Protein AF-A0A2M7QFB2-F1 (afdb_monomer_lite)

Secondary structure (DSSP, 8-state):
----EE-TTT-PEEPTT-SB-TTT-PBP--------HHHHHHHHHHHHH-TTTHHHHHHHHHTSS-HHHHHHHHHHHHHHHHHHHHHHHHHHHHHHHHHHHHHHHHHHHHHHTT--

pLDDT: mean 71.35, std 11.47, range [30.88, 89.19]

Foldseek 3Di:
DDDQQQDPPPRDTDDLPDQADPVPRHGRPDNPDPDDPVNLVVVVVCLVVVLVCLLVCLVVQCPDPDPVSNVSSVVSVVVSVVVVVVVVVVVVVVVVVVVVVVVVVVVVVVVVVVVD

InterPro domains:
  IPR026870 Zinc-ribbon domain [PF13240] (7-27)

Structure (mmCIF, N/CA/C/O backbone):
data_AF-A0A2M7QFB2-F1
#
_entry.id   AF-A0A2M7QFB2-F1
#
loop_
_atom_site.group_PDB
_atom_site.id
_atom_site.type_symbol
_atom_site.label_atom_id
_atom_site.label_alt_id
_atom_site.label_comp_id
_atom_site.label_asym_id
_atom_site.label_entity_id
_atom_site.label_seq_id
_atom_site.pdbx_PDB_ins_code
_atom_site.Cartn_x
_atom_site.Cartn_y
_atom_site.Cartn_z
_atom_site.occupancy
_atom_site.B_iso_or_equiv
_atom_site.auth_seq_id
_atom_site.auth_comp_id
_atom_site.auth_asym_id
_atom_site.auth_atom_id
_atom_site.pdbx_PDB_model_num
ATOM 1 N N . MET A 1 1 ? 23.042 4.189 -26.670 1.00 30.88 1 MET A N 1
ATOM 2 C CA . MET A 1 1 ? 24.136 3.298 -27.098 1.00 30.88 1 MET A CA 1
ATOM 3 C C . MET A 1 1 ? 23.570 1.880 -27.092 1.00 30.88 1 MET A C 1
ATOM 5 O O . MET A 1 1 ? 23.336 1.348 -26.023 1.00 30.88 1 MET A O 1
ATOM 9 N N . SER A 1 2 ? 23.201 1.401 -28.280 1.00 35.16 2 SER A N 1
ATOM 10 C CA . SER A 1 2 ? 22.914 0.031 -28.751 1.00 35.16 2 SER A CA 1
ATOM 11 C C . SER A 1 2 ? 22.604 -1.104 -27.747 1.00 35.16 2 SER A C 1
ATOM 13 O O . SER A 1 2 ? 23.493 -1.886 -27.426 1.00 35.16 2 SER A O 1
ATOM 15 N N . ASP A 1 3 ? 21.331 -1.296 -27.379 1.00 42.94 3 ASP A N 1
ATOM 16 C CA . ASP A 1 3 ? 20.840 -2.589 -26.868 1.00 42.94 3 ASP A CA 1
ATOM 17 C C . ASP A 1 3 ? 20.492 -3.497 -28.061 1.00 42.94 3 ASP A C 1
ATOM 19 O O . ASP A 1 3 ? 19.480 -3.313 -28.743 1.00 42.94 3 ASP A O 1
ATOM 23 N N . THR A 1 4 ? 21.362 -4.460 -28.367 1.00 52.53 4 THR A N 1
ATOM 24 C CA . THR A 1 4 ? 21.154 -5.464 -29.418 1.00 52.53 4 THR A CA 1
ATOM 25 C C . THR A 1 4 ? 20.081 -6.467 -28.989 1.00 52.53 4 THR A C 1
ATOM 27 O O . THR A 1 4 ? 20.358 -7.518 -28.414 1.00 52.53 4 THR A O 1
ATOM 30 N N . ASN A 1 5 ? 18.822 -6.149 -29.291 1.00 63.75 5 ASN A N 1
ATOM 31 C CA . ASN A 1 5 ? 17.688 -7.046 -29.084 1.00 63.75 5 ASN A CA 1
ATOM 32 C C . ASN A 1 5 ? 17.705 -8.156 -30.141 1.00 63.75 5 ASN A C 1
ATOM 34 O O . ASN A 1 5 ? 17.066 -8.066 -31.182 1.00 63.75 5 ASN A O 1
ATOM 38 N N . ILE A 1 6 ? 18.485 -9.203 -29.903 1.00 73.19 6 ILE A N 1
ATOM 39 C CA . ILE A 1 6 ? 18.512 -10.391 -30.758 1.00 73.19 6 ILE A CA 1
ATOM 40 C C . ILE A 1 6 ? 17.361 -11.317 -30.351 1.00 73.19 6 ILE A C 1
ATOM 42 O O . ILE A 1 6 ? 17.123 -11.559 -29.166 1.00 73.19 6 ILE A O 1
ATOM 46 N N . CYS A 1 7 ? 16.633 -11.852 -31.331 1.00 71.69 7 CYS A N 1
ATOM 47 C CA . CYS A 1 7 ? 15.544 -12.782 -31.066 1.00 71.69 7 CYS A CA 1
ATOM 48 C C . CYS A 1 7 ? 16.108 -14.078 -30.481 1.00 71.69 7 CYS A C 1
ATOM 50 O O . CYS A 1 7 ? 16.875 -14.761 -31.150 1.00 71.69 7 CYS A O 1
ATOM 52 N N . SER A 1 8 ? 15.665 -14.496 -29.297 1.00 72.25 8 SER A N 1
ATOM 53 C CA . SER A 1 8 ? 16.112 -15.764 -28.695 1.00 72.25 8 SER A CA 1
ATOM 54 C C . SER A 1 8 ? 15.703 -17.015 -29.486 1.00 72.25 8 SER A C 1
ATOM 56 O O . SER A 1 8 ? 16.175 -18.106 -29.190 1.00 72.25 8 SER A O 1
ATOM 58 N N . THR A 1 9 ? 14.798 -16.883 -30.463 1.00 73.50 9 THR A N 1
ATOM 59 C CA . THR A 1 9 ? 14.327 -18.004 -31.292 1.00 73.50 9 THR A CA 1
ATOM 60 C C . THR A 1 9 ? 14.987 -18.039 -32.666 1.00 73.50 9 THR A C 1
ATOM 62 O O . THR A 1 9 ? 15.456 -19.092 -33.078 1.00 73.50 9 THR A O 1
ATOM 65 N N . CYS A 1 10 ? 14.999 -16.925 -33.400 1.00 80.94 10 CYS A N 1
ATOM 66 C CA . CYS A 1 10 ? 15.526 -16.895 -34.771 1.00 80.94 10 CYS A CA 1
ATOM 67 C C . CYS A 1 10 ? 16.841 -16.128 -34.907 1.00 80.94 10 CYS A C 1
ATOM 69 O O . CYS A 1 10 ? 17.344 -15.997 -36.015 1.00 80.94 10 CYS A O 1
ATOM 71 N N . HIS A 1 11 ? 17.378 -15.598 -33.806 1.00 80.19 11 HIS A N 1
ATOM 72 C CA . HIS A 1 11 ? 18.605 -14.801 -33.766 1.00 80.19 11 HIS A CA 1
ATOM 73 C C . HIS A 1 11 ? 18.618 -13.588 -34.716 1.00 80.19 11 HIS A C 1
ATOM 75 O O . HIS A 1 11 ? 19.661 -12.982 -34.944 1.00 80.19 11 HIS A O 1
ATOM 81 N N . ALA A 1 12 ? 17.452 -13.187 -35.230 1.00 76.12 12 ALA A N 1
ATOM 82 C CA . ALA A 1 12 ? 17.298 -11.981 -36.026 1.00 76.12 12 ALA A CA 1
ATOM 83 C C . ALA A 1 12 ? 17.415 -10.736 -35.136 1.00 76.12 12 ALA A C 1
ATOM 85 O O . ALA A 1 12 ? 16.982 -10.743 -33.979 1.00 76.12 12 ALA A O 1
ATOM 86 N N . MET A 1 13 ? 17.972 -9.661 -35.691 1.00 71.69 13 MET A N 1
ATOM 87 C CA . MET A 1 13 ? 17.991 -8.351 -35.043 1.00 71.69 13 MET A CA 1
ATOM 88 C C . MET A 1 13 ? 16.559 -7.811 -34.949 1.00 71.69 13 MET A C 1
ATOM 90 O O . MET A 1 13 ? 15.870 -7.700 -35.962 1.00 71.69 13 MET A O 1
ATOM 94 N N . LEU A 1 14 ? 16.104 -7.493 -33.737 1.00 71.19 14 LEU A N 1
ATOM 95 C CA . LEU A 1 14 ? 14.842 -6.802 -33.503 1.00 71.19 14 LEU A CA 1
ATOM 96 C C . LEU A 1 14 ? 15.083 -5.331 -33.198 1.00 71.19 14 LEU A C 1
ATOM 98 O O . LEU A 1 14 ? 15.986 -4.967 -32.442 1.00 71.19 14 LEU A O 1
ATOM 102 N N . GLN A 1 15 ? 14.189 -4.502 -33.723 1.00 65.12 15 GLN A N 1
ATOM 103 C CA . GLN A 1 15 ? 14.016 -3.146 -33.233 1.00 65.12 15 GLN A CA 1
ATOM 104 C C . GLN A 1 15 ? 13.233 -3.153 -31.907 1.00 65.12 15 GLN A C 1
ATOM 106 O O . GLN A 1 15 ? 12.304 -3.952 -31.748 1.00 65.12 15 GLN A O 1
ATOM 111 N N . PRO A 1 16 ? 13.581 -2.276 -30.948 1.00 62.44 16 PRO A N 1
ATOM 112 C CA . PRO A 1 16 ? 12.944 -2.225 -29.629 1.00 62.44 16 PRO A CA 1
ATOM 113 C C . PRO A 1 16 ? 11.458 -1.821 -29.685 1.00 62.44 16 PRO A C 1
ATOM 115 O O . PRO A 1 16 ? 10.700 -2.117 -28.761 1.00 62.44 16 PRO A O 1
ATOM 118 N N . GLU A 1 17 ? 11.013 -1.183 -30.770 1.00 64.38 17 GLU A N 1
ATOM 119 C CA . GLU A 1 17 ? 9.604 -0.868 -31.024 1.00 64.38 17 GLU A CA 1
ATOM 120 C C . GLU A 1 17 ? 8.747 -2.051 -31.518 1.00 64.38 17 GLU A C 1
ATOM 122 O O . GLU A 1 17 ? 7.521 -1.932 -31.559 1.00 64.38 17 GLU A O 1
ATOM 127 N N . TRP A 1 18 ? 9.330 -3.196 -31.888 1.00 63.75 18 TRP A N 1
ATOM 128 C CA . TRP A 1 18 ? 8.567 -4.314 -32.454 1.00 63.75 18 TRP A CA 1
ATOM 129 C C . TRP A 1 18 ? 7.984 -5.241 -31.377 1.00 63.75 18 TRP A C 1
ATOM 131 O O . TRP A 1 18 ? 8.710 -5.851 -30.591 1.00 63.75 18 TRP A O 1
ATOM 141 N N . TYR A 1 19 ? 6.653 -5.387 -31.385 1.00 66.50 19 TYR A N 1
ATOM 142 C CA . TYR A 1 19 ? 5.895 -6.284 -30.494 1.00 66.50 19 TYR A CA 1
ATOM 143 C C . TYR A 1 19 ? 6.051 -7.771 -30.844 1.00 66.50 19 TYR A C 1
ATOM 145 O O . TYR A 1 19 ? 5.938 -8.642 -29.982 1.00 66.50 19 TYR A O 1
ATOM 153 N N . PHE A 1 20 ? 6.313 -8.061 -32.116 1.00 71.94 20 PHE A N 1
ATOM 154 C CA . PHE A 1 20 ? 6.485 -9.407 -32.643 1.00 71.94 20 PHE A CA 1
ATOM 155 C C . PHE A 1 20 ? 7.706 -9.434 -33.549 1.00 71.94 20 PHE A C 1
ATOM 157 O O . PHE A 1 20 ? 7.969 -8.483 -34.284 1.00 71.94 20 PHE A O 1
ATOM 164 N N . CYS A 1 21 ? 8.444 -10.540 -33.528 1.00 79.94 21 CYS A N 1
ATOM 165 C CA . CYS A 1 21 ? 9.525 -10.736 -34.478 1.00 79.94 21 CYS A CA 1
ATOM 166 C C . CYS A 1 21 ? 8.942 -10.947 -35.888 1.00 79.94 21 CYS A C 1
ATOM 168 O O . CYS A 1 21 ? 8.236 -11.939 -36.083 1.00 79.94 21 CYS A O 1
ATOM 170 N N . PRO A 1 22 ? 9.267 -10.115 -36.895 1.00 75.25 22 PRO A N 1
ATOM 171 C CA . PRO A 1 22 ? 8.738 -10.286 -38.253 1.00 75.25 22 PRO A CA 1
ATOM 172 C C . PRO A 1 22 ? 9.234 -11.574 -38.923 1.00 75.25 22 PRO A C 1
ATOM 174 O O . PRO A 1 22 ? 8.614 -12.066 -39.855 1.00 75.25 22 PRO A O 1
ATOM 177 N N . HIS A 1 23 ? 10.341 -12.139 -38.434 1.00 79.50 23 HIS A N 1
ATOM 178 C CA . HIS A 1 23 ? 10.952 -13.330 -39.014 1.00 79.50 23 HIS A CA 1
ATOM 179 C C . HIS A 1 23 ? 10.409 -14.645 -38.428 1.00 79.50 23 HIS A C 1
ATOM 181 O O . HIS A 1 23 ? 10.454 -15.676 -39.093 1.00 79.50 23 HIS A O 1
ATOM 187 N N . CYS A 1 24 ? 9.941 -14.657 -37.173 1.00 81.00 24 CYS A N 1
ATOM 188 C CA . CYS A 1 24 ? 9.455 -15.890 -36.531 1.00 81.00 24 CYS A CA 1
ATOM 189 C C . CYS A 1 24 ? 8.054 -15.792 -35.918 1.00 81.00 24 CYS A C 1
ATOM 191 O O . CYS A 1 24 ? 7.557 -16.787 -35.398 1.00 81.00 24 CYS A O 1
ATOM 193 N N . GLY A 1 25 ? 7.426 -14.612 -35.933 1.00 72.94 25 GLY A N 1
ATOM 194 C CA . GLY A 1 25 ? 6.079 -14.380 -35.406 1.00 72.94 25 GLY A CA 1
ATOM 195 C C . GLY A 1 25 ? 5.951 -14.494 -33.884 1.00 72.94 25 GLY A C 1
ATOM 196 O O . GLY A 1 25 ? 4.862 -14.310 -33.348 1.00 72.94 25 GLY A O 1
ATOM 197 N N . LYS A 1 26 ? 7.040 -14.791 -33.162 1.00 74.69 26 LYS A N 1
ATOM 198 C CA . LYS A 1 26 ? 7.009 -14.896 -31.701 1.00 74.69 26 LYS A CA 1
ATOM 199 C C . LYS A 1 26 ? 7.026 -13.512 -31.044 1.00 74.69 26 LYS A C 1
ATOM 201 O O . LYS A 1 26 ? 7.707 -12.615 -31.553 1.00 74.69 26 LYS A O 1
ATOM 206 N N . PRO A 1 27 ? 6.316 -13.341 -29.913 1.00 68.56 27 PRO A N 1
ATOM 207 C CA . PRO A 1 27 ? 6.319 -12.087 -29.173 1.00 68.56 27 PRO A CA 1
ATOM 208 C C . PRO A 1 27 ? 7.728 -11.801 -28.641 1.00 68.56 27 PRO A C 1
ATOM 210 O O . PRO A 1 27 ? 8.330 -12.638 -27.961 1.00 68.56 27 PRO A O 1
ATOM 213 N N . SER A 1 28 ? 8.269 -10.630 -28.969 1.00 62.84 28 SER A N 1
ATOM 214 C CA . SER A 1 28 ? 9.506 -10.128 -28.374 1.00 62.84 28 SER A CA 1
ATOM 215 C C . SER A 1 28 ? 9.210 -9.626 -26.963 1.00 62.84 28 SER A C 1
ATOM 217 O O . SER A 1 28 ? 8.176 -9.018 -26.705 1.00 62.84 28 SER A O 1
ATOM 219 N N . LYS A 1 29 ? 10.113 -9.960 -26.041 1.00 56.12 29 LYS A N 1
ATOM 220 C CA . LYS A 1 29 ? 10.052 -9.724 -24.593 1.00 56.12 29 LYS A CA 1
ATOM 221 C C . LYS A 1 29 ? 9.452 -8.353 -24.232 1.00 56.12 29 LYS A C 1
ATOM 223 O O . LYS A 1 29 ? 9.816 -7.354 -24.843 1.00 56.12 29 LYS A O 1
ATOM 228 N N . GLU A 1 30 ? 8.554 -8.356 -23.238 1.00 52.78 30 GLU A N 1
ATOM 229 C CA . GLU A 1 30 ? 7.805 -7.204 -22.706 1.00 52.78 30 GLU A CA 1
ATOM 230 C C . GLU A 1 30 ? 8.620 -5.908 -22.765 1.00 52.78 30 GLU A C 1
ATOM 232 O O . GLU A 1 30 ? 9.668 -5.808 -22.125 1.00 52.78 30 GLU A O 1
ATOM 237 N N . GLN A 1 31 ? 8.126 -4.923 -23.526 1.00 49.50 31 GLN A N 1
ATOM 238 C CA . GLN A 1 31 ? 8.651 -3.561 -23.503 1.00 49.50 31 GLN A CA 1
ATOM 239 C C . GLN A 1 31 ? 8.734 -3.128 -22.041 1.00 49.50 31 GLN A C 1
ATOM 241 O O . GLN A 1 31 ? 7.698 -2.924 -21.413 1.00 49.50 31 GLN A O 1
ATOM 246 N N . ILE A 1 32 ? 9.944 -2.984 -21.499 1.00 49.47 32 ILE A N 1
ATOM 247 C CA . ILE A 1 32 ? 10.151 -2.207 -20.280 1.00 49.47 32 ILE A CA 1
ATOM 248 C C . ILE A 1 32 ? 9.796 -0.785 -20.714 1.00 49.47 32 ILE A C 1
ATOM 250 O O . ILE A 1 32 ? 10.543 -0.191 -21.497 1.00 49.47 32 ILE A O 1
ATOM 254 N N . PRO A 1 33 ? 8.614 -0.259 -20.344 1.00 53.44 33 PRO A N 1
ATOM 255 C CA . PRO A 1 33 ? 8.188 1.018 -20.872 1.00 53.44 33 PRO A CA 1
ATOM 256 C C . PRO A 1 33 ? 9.190 2.052 -20.375 1.00 53.44 33 PRO A C 1
ATOM 258 O O . PRO A 1 33 ? 9.490 2.085 -19.182 1.00 53.44 33 PRO A O 1
ATOM 261 N N . ASN A 1 34 ? 9.704 2.891 -21.277 1.00 48.94 34 ASN A N 1
ATOM 262 C CA . ASN A 1 34 ? 10.436 4.098 -20.909 1.00 48.94 34 ASN A CA 1
ATOM 263 C C . ASN A 1 34 ? 9.578 4.861 -19.889 1.00 48.94 34 ASN A C 1
ATOM 265 O O . ASN A 1 34 ? 8.561 5.470 -20.237 1.00 48.94 34 ASN A O 1
ATOM 269 N N . ILE A 1 35 ? 9.919 4.729 -18.608 1.00 52.44 35 ILE A N 1
ATOM 270 C CA . ILE A 1 35 ? 9.144 5.270 -17.494 1.00 52.44 35 ILE A CA 1
ATOM 271 C C . ILE A 1 35 ? 9.363 6.780 -17.451 1.00 52.44 35 ILE A C 1
ATOM 273 O O . ILE A 1 35 ? 10.203 7.294 -16.724 1.00 52.44 35 ILE A O 1
ATOM 277 N N . SER A 1 36 ? 8.596 7.493 -18.275 1.00 60.16 36 SER A N 1
ATOM 278 C CA . SER A 1 36 ? 8.414 8.936 -18.159 1.00 60.16 36 SER A CA 1
ATOM 279 C C . SER A 1 36 ? 7.860 9.272 -16.770 1.00 60.16 36 SER A C 1
ATOM 281 O O . SER A 1 36 ? 6.989 8.559 -16.256 1.00 60.16 36 SER A O 1
ATOM 283 N N . PHE A 1 37 ? 8.332 10.380 -16.187 1.00 64.38 37 PHE A N 1
ATOM 284 C CA . PHE A 1 37 ? 7.916 10.899 -14.876 1.00 64.38 37 PHE A CA 1
ATOM 285 C C . PHE A 1 37 ? 6.391 10.910 -14.695 1.00 64.38 37 PHE A C 1
ATOM 287 O O . PHE A 1 37 ? 5.886 10.613 -13.614 1.00 64.38 37 PHE A O 1
ATOM 294 N N . PHE A 1 38 ? 5.649 11.172 -15.773 1.00 63.59 38 PHE A N 1
ATOM 295 C CA . PHE A 1 38 ? 4.190 11.233 -15.757 1.00 63.59 38 PHE A CA 1
ATOM 296 C C . PHE A 1 38 ? 3.530 9.868 -15.502 1.00 63.59 38 PHE A C 1
ATOM 298 O O . PHE A 1 38 ? 2.571 9.775 -14.739 1.00 63.59 38 PHE A O 1
ATOM 305 N N . LYS A 1 39 ? 4.072 8.781 -16.074 1.00 63.34 39 LYS A N 1
ATOM 306 C CA . LYS A 1 39 ? 3.570 7.418 -15.817 1.00 63.34 39 LYS A CA 1
ATOM 307 C C . LYS A 1 39 ? 3.883 6.970 -14.394 1.00 63.34 39 LYS A C 1
ATOM 309 O O . LYS A 1 39 ? 3.061 6.307 -13.772 1.00 63.34 39 LYS A O 1
ATOM 314 N N . GLN A 1 40 ? 5.039 7.367 -13.867 1.00 66.31 40 GLN A N 1
ATOM 315 C CA . GLN A 1 40 ? 5.429 7.066 -12.494 1.00 66.31 40 GLN A CA 1
ATOM 316 C C . GLN A 1 40 ? 4.521 7.795 -11.490 1.00 66.31 40 GLN A C 1
ATOM 318 O O . GLN A 1 40 ? 4.004 7.171 -10.566 1.00 66.31 40 GLN A O 1
ATOM 323 N N . MET A 1 41 ? 4.242 9.082 -11.732 1.00 72.62 41 MET A N 1
ATOM 324 C CA . MET A 1 41 ? 3.309 9.875 -10.928 1.00 72.62 41 MET A CA 1
ATOM 325 C C . MET A 1 41 ? 1.892 9.286 -10.959 1.00 72.62 41 MET A C 1
ATOM 327 O O . MET A 1 41 ? 1.279 9.153 -9.906 1.00 72.62 41 MET A O 1
ATOM 331 N N . LEU A 1 42 ? 1.399 8.861 -12.128 1.00 73.62 42 LEU A N 1
ATOM 332 C CA . LEU A 1 42 ? 0.059 8.281 -12.279 1.00 73.62 42 LEU A CA 1
ATOM 333 C C . LEU A 1 42 ? -0.077 6.935 -11.548 1.00 73.62 42 LEU A C 1
ATOM 335 O O . LEU A 1 42 ? -1.089 6.703 -10.895 1.00 73.62 42 LEU A O 1
ATOM 339 N N . ILE A 1 43 ? 0.951 6.079 -11.573 1.00 64.69 43 ILE A N 1
ATOM 340 C CA . ILE A 1 43 ? 0.969 4.821 -10.801 1.00 64.69 43 ILE A CA 1
ATOM 341 C C . ILE A 1 43 ? 0.920 5.104 -9.295 1.00 64.69 43 ILE A C 1
ATOM 343 O O . ILE A 1 43 ? 0.175 4.435 -8.576 1.00 64.69 43 ILE A O 1
ATOM 347 N N . TYR A 1 44 ? 1.661 6.106 -8.813 1.00 65.62 44 TYR A N 1
ATOM 348 C CA . TYR A 1 44 ? 1.593 6.518 -7.410 1.00 65.62 44 TYR A CA 1
ATOM 349 C C . TYR A 1 44 ? 0.225 7.107 -7.049 1.00 65.62 44 TYR A C 1
ATOM 351 O O . TYR A 1 44 ? -0.325 6.757 -6.008 1.00 65.62 44 TYR A O 1
ATOM 359 N N . PHE A 1 45 ? -0.357 7.931 -7.925 1.00 69.25 45 PHE A N 1
ATOM 360 C CA . PHE A 1 45 ? -1.671 8.543 -7.717 1.00 69.25 45 PHE A CA 1
ATOM 361 C C . PHE A 1 45 ? -2.790 7.498 -7.680 1.00 69.25 45 PHE A C 1
ATOM 363 O O . PHE A 1 45 ? -3.624 7.513 -6.779 1.00 69.25 45 PHE A O 1
ATOM 370 N N . VAL A 1 46 ? -2.777 6.538 -8.607 1.00 69.12 46 VAL A N 1
ATOM 371 C CA . VAL A 1 46 ? -3.743 5.430 -8.644 1.00 69.12 46 VAL A CA 1
ATOM 372 C C . VAL A 1 46 ? -3.559 4.498 -7.444 1.00 69.12 46 VAL A C 1
ATOM 374 O O . VAL A 1 46 ? -4.550 4.084 -6.852 1.00 69.12 46 VAL A O 1
ATOM 377 N N . SER A 1 47 ? -2.320 4.215 -7.025 1.00 57.66 47 SER A N 1
ATOM 378 C CA . SER A 1 47 ? -2.047 3.393 -5.831 1.00 57.66 47 SER A CA 1
ATOM 379 C C . SER A 1 47 ? -2.512 4.066 -4.537 1.00 57.66 47 SER A C 1
ATOM 381 O O . SER A 1 47 ? -2.972 3.386 -3.624 1.00 57.66 47 SER A O 1
ATOM 383 N N . PHE A 1 48 ? -2.414 5.395 -4.467 1.00 63.78 48 PHE A N 1
ATOM 384 C CA . PHE A 1 48 ? -2.893 6.188 -3.337 1.00 63.78 48 PHE A CA 1
ATOM 385 C C . PHE A 1 48 ? -4.426 6.248 -3.279 1.00 63.78 48 PHE A C 1
ATOM 387 O O . PHE A 1 48 ? -5.004 6.155 -2.199 1.00 63.78 48 PHE A O 1
ATOM 394 N N . PHE A 1 49 ? -5.094 6.373 -4.432 1.00 60.31 49 PHE A N 1
ATOM 395 C CA . PHE A 1 49 ? -6.547 6.567 -4.494 1.00 60.31 49 PHE A CA 1
ATOM 396 C C . PHE A 1 49 ? -7.353 5.254 -4.515 1.00 60.31 49 PHE A C 1
ATOM 398 O O . PHE A 1 49 ? -8.507 5.236 -4.094 1.00 60.31 49 PHE A O 1
ATOM 405 N N . LEU A 1 50 ? -6.764 4.136 -4.960 1.00 63.78 50 LEU A N 1
ATOM 406 C CA . LEU A 1 50 ? -7.397 2.808 -4.992 1.00 63.78 50 LEU A CA 1
ATOM 407 C C . LEU A 1 50 ? -6.799 1.891 -3.909 1.00 63.78 50 LEU A C 1
ATOM 409 O O . LEU A 1 50 ? -6.306 0.796 -4.188 1.00 63.78 50 LEU A O 1
ATOM 413 N N . ALA A 1 51 ? -6.891 2.330 -2.652 1.00 61.94 51 ALA A N 1
ATOM 414 C CA . ALA A 1 51 ? -6.401 1.637 -1.457 1.00 61.94 51 ALA A CA 1
ATOM 415 C C . ALA A 1 51 ? -6.729 0.121 -1.333 1.00 61.94 51 ALA A C 1
ATOM 417 O O . ALA A 1 51 ? -5.911 -0.587 -0.746 1.00 61.94 51 ALA A O 1
ATOM 418 N N . PRO A 1 52 ? -7.824 -0.447 -1.894 1.00 54.91 52 PRO A N 1
ATOM 419 C CA . PRO A 1 52 ? -8.008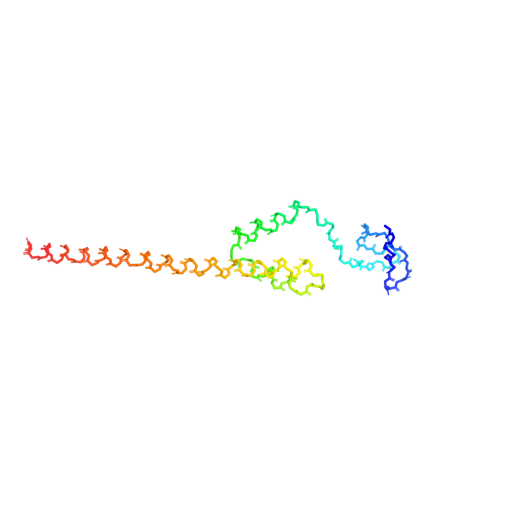 -1.904 -1.875 1.00 54.91 52 PRO A CA 1
ATOM 420 C C . PRO A 1 52 ? -7.248 -2.681 -2.976 1.00 54.91 52 PRO A C 1
ATOM 422 O O . PRO A 1 52 ? -7.134 -3.899 -2.870 1.00 54.91 52 PRO A O 1
ATOM 425 N N . LEU A 1 53 ? -6.696 -2.032 -4.014 1.00 55.28 53 LEU A N 1
ATOM 426 C CA . LEU A 1 53 ? -6.028 -2.702 -5.153 1.00 55.28 53 LEU A CA 1
ATOM 427 C C . LEU A 1 53 ? -4.494 -2.580 -5.172 1.00 55.28 53 LEU A C 1
ATOM 429 O O . LEU A 1 53 ? -3.833 -3.300 -5.929 1.00 55.28 53 LEU A O 1
ATOM 433 N N . GLY A 1 54 ? -3.906 -1.727 -4.326 1.00 60.88 54 GLY A N 1
ATOM 434 C CA . GLY A 1 54 ? -2.450 -1.545 -4.236 1.00 60.88 54 GLY A CA 1
ATOM 435 C C . GLY A 1 54 ? -1.680 -2.826 -3.880 1.00 60.88 54 GLY A C 1
ATOM 436 O O . GLY A 1 54 ? -0.561 -3.029 -4.347 1.00 60.88 54 GLY A O 1
ATOM 437 N N . LEU A 1 55 ? -2.303 -3.746 -3.137 1.00 60.66 55 LEU A N 1
ATOM 438 C CA . LEU A 1 55 ? -1.721 -5.042 -2.763 1.00 60.66 55 LEU A CA 1
ATOM 439 C C . LEU A 1 55 ? -1.497 -5.970 -3.967 1.00 60.66 55 LEU A C 1
ATOM 441 O O . LEU A 1 55 ? -0.456 -6.620 -4.066 1.00 60.66 55 LEU A O 1
ATOM 445 N N . MET A 1 56 ? -2.439 -6.001 -4.914 1.00 61.00 56 MET A N 1
ATOM 446 C CA . MET A 1 56 ? -2.374 -6.899 -6.072 1.00 61.00 56 MET A CA 1
ATOM 447 C C . MET A 1 56 ? -1.300 -6.453 -7.073 1.00 61.00 56 MET A C 1
ATOM 449 O O . MET A 1 56 ? -0.545 -7.272 -7.599 1.00 61.00 56 MET A O 1
ATOM 453 N N . TRP A 1 57 ? -1.167 -5.141 -7.274 1.00 61.22 57 TRP A N 1
ATOM 454 C CA . TRP A 1 57 ? -0.094 -4.568 -8.084 1.00 61.22 57 TRP A CA 1
ATOM 455 C C . TRP A 1 57 ? 1.260 -4.615 -7.364 1.00 61.22 57 TRP A C 1
ATOM 457 O O . TRP A 1 57 ? 2.254 -4.98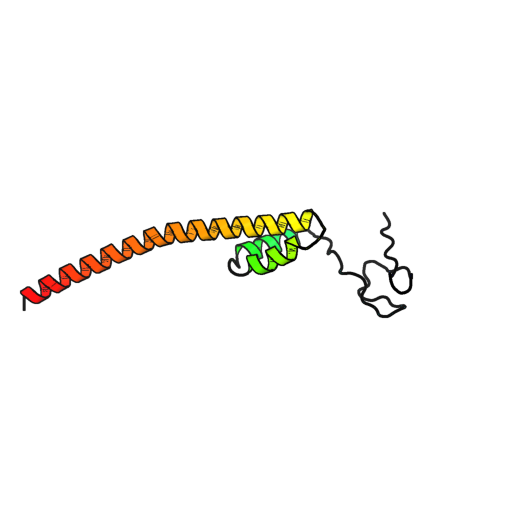9 -7.982 1.00 61.22 57 TRP A O 1
ATOM 467 N N . GLY A 1 58 ? 1.313 -4.326 -6.060 1.00 65.25 58 GLY A N 1
ATOM 468 C CA . GLY A 1 58 ? 2.545 -4.346 -5.264 1.00 65.25 58 GLY A CA 1
ATOM 469 C C . GLY A 1 58 ? 3.252 -5.704 -5.277 1.00 65.25 58 GLY A C 1
ATOM 470 O O . GLY A 1 58 ? 4.454 -5.766 -5.534 1.00 65.25 58 GLY A O 1
ATOM 471 N N . ILE A 1 59 ? 2.509 -6.803 -5.108 1.00 67.00 59 ILE A N 1
ATOM 472 C CA . ILE A 1 59 ? 3.070 -8.165 -5.173 1.00 67.00 59 ILE A CA 1
ATOM 473 C C . ILE A 1 59 ? 3.580 -8.486 -6.590 1.00 67.00 59 ILE A C 1
ATOM 475 O O . ILE A 1 59 ? 4.648 -9.084 -6.742 1.00 67.00 59 ILE A O 1
ATOM 479 N N . LYS A 1 60 ? 2.869 -8.046 -7.640 1.00 68.12 60 LYS A N 1
ATOM 480 C CA . LYS A 1 60 ? 3.305 -8.217 -9.037 1.00 68.12 60 LYS A CA 1
ATOM 481 C C . LYS A 1 60 ? 4.594 -7.438 -9.333 1.00 68.12 60 LYS A C 1
ATOM 483 O O . LYS A 1 60 ? 5.473 -7.968 -10.005 1.00 68.12 60 LYS A O 1
ATOM 488 N N . PHE A 1 61 ? 4.737 -6.222 -8.804 1.00 67.56 61 PHE A N 1
ATOM 489 C CA . PHE A 1 61 ? 5.914 -5.372 -9.012 1.00 67.56 61 PHE A CA 1
ATOM 490 C C . PHE A 1 61 ? 7.154 -5.834 -8.234 1.00 67.56 61 PHE A C 1
ATOM 492 O O . PHE A 1 61 ? 8.263 -5.725 -8.752 1.00 67.56 61 PHE A O 1
ATOM 499 N N . VAL A 1 62 ? 6.997 -6.424 -7.043 1.00 67.88 62 VAL A N 1
ATOM 500 C CA . VAL A 1 62 ? 8.124 -7.007 -6.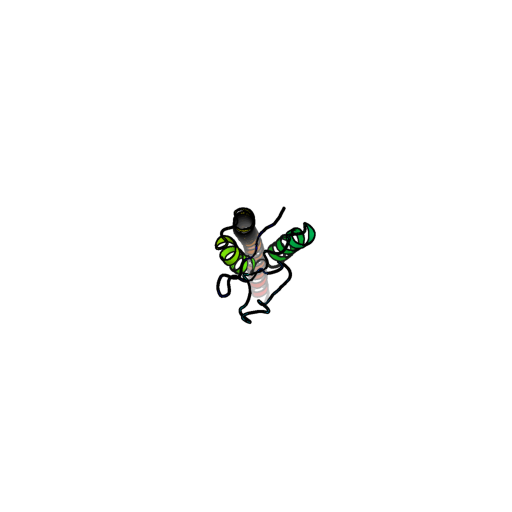281 1.00 67.88 62 VAL A CA 1
ATOM 501 C C . VAL A 1 62 ? 8.770 -8.193 -7.014 1.00 67.88 62 VAL A C 1
ATOM 503 O O . VAL A 1 62 ? 9.945 -8.481 -6.793 1.00 67.88 62 VAL A O 1
ATOM 506 N N . LYS A 1 63 ? 8.030 -8.856 -7.911 1.00 73.56 63 LYS A N 1
ATOM 507 C CA . LYS A 1 63 ? 8.504 -10.013 -8.684 1.00 73.56 63 LYS A CA 1
ATOM 508 C C . LYS A 1 63 ? 9.381 -9.643 -9.895 1.00 73.56 63 LYS A C 1
ATOM 510 O O . LYS A 1 63 ? 10.015 -10.530 -10.460 1.00 73.56 63 LYS A O 1
ATOM 515 N N . TYR A 1 64 ? 9.439 -8.372 -10.298 1.00 69.44 64 TYR A N 1
ATOM 516 C CA . TYR A 1 64 ? 10.319 -7.926 -11.387 1.00 69.44 64 TYR A CA 1
ATOM 517 C C . TYR A 1 64 ? 11.772 -7.770 -10.904 1.00 69.44 64 TYR A C 1
ATOM 519 O O . TYR A 1 64 ? 12.024 -7.324 -9.786 1.00 69.44 64 TYR A O 1
ATOM 527 N N . ASN A 1 65 ? 12.737 -8.135 -11.757 1.00 67.00 65 ASN A N 1
ATOM 528 C CA . ASN A 1 65 ? 14.166 -8.172 -11.408 1.00 67.00 65 ASN A CA 1
ATOM 529 C C . ASN A 1 65 ? 14.825 -6.772 -11.383 1.00 67.00 65 ASN A C 1
ATOM 531 O O . ASN A 1 65 ? 15.938 -6.615 -10.883 1.00 67.00 65 ASN A O 1
ATOM 535 N N . ASP A 1 66 ? 14.135 -5.747 -11.893 1.00 75.50 66 ASP A N 1
ATOM 536 C CA . ASP A 1 66 ? 14.599 -4.359 -11.893 1.00 75.50 66 ASP A CA 1
ATOM 537 C C . ASP A 1 66 ? 14.463 -3.711 -10.506 1.00 75.50 66 ASP A C 1
ATOM 539 O O . ASP A 1 66 ? 13.358 -3.539 -9.981 1.00 75.50 66 ASP A O 1
ATOM 543 N N . GLN A 1 67 ? 15.589 -3.264 -9.932 1.00 73.19 67 GLN A N 1
ATOM 544 C CA . GLN A 1 67 ? 15.636 -2.629 -8.602 1.00 73.19 67 GLN A CA 1
ATOM 545 C C . GLN A 1 67 ? 14.641 -1.471 -8.452 1.00 73.19 67 GLN A C 1
ATOM 547 O O . GLN A 1 67 ? 13.993 -1.340 -7.415 1.00 73.19 67 GLN A O 1
ATOM 552 N N . LYS A 1 68 ? 14.481 -0.647 -9.495 1.00 71.06 68 LYS A N 1
ATOM 553 C CA . LYS A 1 68 ? 13.571 0.509 -9.474 1.00 71.06 68 LYS A CA 1
ATOM 554 C C . LYS A 1 68 ? 12.112 0.082 -9.305 1.00 71.06 68 LYS A C 1
ATOM 556 O O . LYS A 1 68 ? 11.379 0.699 -8.540 1.00 71.06 68 LYS A O 1
ATOM 561 N N . VAL A 1 69 ? 11.707 -0.995 -9.975 1.00 69.06 69 VAL A N 1
ATOM 562 C CA . VAL A 1 69 ? 10.330 -1.513 -9.953 1.00 69.06 69 VAL A CA 1
ATOM 563 C C . VAL A 1 69 ? 10.018 -2.173 -8.608 1.00 69.06 69 VAL A C 1
ATOM 565 O O . VAL A 1 69 ? 8.947 -1.965 -8.037 1.00 69.06 69 VAL A O 1
ATOM 568 N N . ARG A 1 70 ? 10.998 -2.883 -8.044 1.00 70.38 70 ARG A N 1
ATOM 569 C CA . ARG A 1 70 ? 10.887 -3.499 -6.720 1.00 70.38 70 ARG A CA 1
ATOM 570 C C . ARG A 1 70 ? 10.709 -2.465 -5.601 1.00 70.38 70 ARG A C 1
ATOM 572 O O . ARG A 1 70 ? 9.891 -2.679 -4.710 1.00 70.38 70 ARG A O 1
ATOM 579 N N . ILE A 1 71 ? 11.421 -1.335 -5.664 1.00 75.69 71 ILE A N 1
ATOM 580 C CA . ILE A 1 71 ? 11.299 -0.236 -4.687 1.00 75.69 71 ILE A CA 1
ATOM 581 C C . ILE A 1 71 ? 9.888 0.364 -4.707 1.00 75.69 71 ILE A C 1
ATOM 583 O O . ILE A 1 71 ? 9.292 0.563 -3.650 1.00 75.69 71 ILE A O 1
ATOM 587 N N . VAL A 1 72 ? 9.324 0.588 -5.896 1.00 74.88 72 VAL A N 1
ATOM 588 C CA . VAL A 1 72 ? 7.957 1.113 -6.059 1.00 74.88 72 VAL A CA 1
ATOM 589 C C . VAL A 1 72 ? 6.926 0.191 -5.404 1.00 74.88 72 VAL A C 1
ATOM 591 O O . VAL A 1 72 ? 6.064 0.664 -4.663 1.00 74.88 72 VAL A O 1
ATOM 594 N N . GLY A 1 73 ? 7.044 -1.124 -5.620 1.00 72.69 73 GLY A N 1
ATOM 595 C CA . GLY A 1 73 ? 6.154 -2.111 -5.003 1.00 72.69 73 GLY A CA 1
ATOM 596 C C . GLY A 1 73 ? 6.232 -2.115 -3.472 1.00 72.69 73 GLY A C 1
ATOM 597 O O . GLY A 1 73 ? 5.200 -2.145 -2.804 1.00 72.69 73 GLY A O 1
ATOM 598 N N . ILE A 1 74 ? 7.441 -2.018 -2.910 1.00 78.06 74 ILE A N 1
ATOM 599 C CA . ILE A 1 74 ? 7.650 -1.973 -1.454 1.00 78.06 74 ILE A CA 1
ATOM 600 C C . ILE A 1 74 ? 7.041 -0.703 -0.849 1.00 78.06 74 ILE A C 1
ATOM 602 O O . ILE A 1 74 ? 6.325 -0.789 0.148 1.00 78.06 74 ILE A O 1
ATOM 606 N N . ILE A 1 75 ? 7.276 0.462 -1.462 1.00 80.12 75 ILE A N 1
ATOM 607 C CA . ILE A 1 75 ? 6.726 1.741 -0.987 1.00 80.12 75 ILE A CA 1
ATOM 608 C C . ILE A 1 75 ? 5.195 1.689 -0.956 1.00 80.12 75 ILE A C 1
ATOM 610 O O . ILE A 1 75 ? 4.594 2.091 0.038 1.00 80.12 75 ILE A O 1
ATOM 614 N N . ALA A 1 76 ? 4.562 1.149 -2.002 1.00 76.38 76 ALA A N 1
ATOM 615 C CA . ALA A 1 76 ? 3.107 1.027 -2.062 1.00 76.38 76 ALA A CA 1
ATOM 616 C C . ALA A 1 76 ? 2.544 0.139 -0.933 1.00 76.38 76 ALA A C 1
ATOM 618 O O . ALA A 1 76 ? 1.548 0.500 -0.300 1.00 76.38 76 ALA A O 1
ATOM 619 N N . ILE A 1 77 ? 3.197 -0.991 -0.634 1.00 79.00 77 ILE A N 1
ATOM 620 C CA . ILE A 1 77 ? 2.789 -1.890 0.460 1.00 79.00 77 ILE A CA 1
ATOM 621 C C . ILE A 1 77 ? 2.915 -1.183 1.816 1.00 79.00 77 ILE A C 1
ATOM 623 O O . ILE A 1 77 ? 1.969 -1.207 2.602 1.00 79.00 77 ILE A O 1
ATOM 627 N N . ILE A 1 78 ? 4.042 -0.509 2.072 1.00 83.94 78 ILE A N 1
ATOM 628 C CA . ILE A 1 78 ? 4.273 0.231 3.324 1.00 83.94 78 ILE A CA 1
ATOM 629 C C . ILE A 1 78 ? 3.210 1.317 3.516 1.00 83.94 78 ILE A C 1
ATOM 631 O O . ILE A 1 78 ? 2.621 1.418 4.593 1.00 83.94 78 ILE A O 1
ATOM 635 N N . LEU A 1 79 ? 2.926 2.096 2.468 1.00 80.56 79 LEU A N 1
ATOM 636 C CA . LEU A 1 79 ? 1.922 3.158 2.519 1.00 80.56 79 LEU A CA 1
ATOM 637 C C . LEU A 1 79 ? 0.524 2.596 2.833 1.00 80.56 79 LEU A C 1
ATOM 639 O O . LEU A 1 79 ? -0.193 3.154 3.658 1.00 80.56 79 LEU A O 1
ATOM 643 N N . THR A 1 80 ? 0.169 1.454 2.236 1.00 80.31 80 THR A N 1
ATOM 644 C CA . THR A 1 80 ? -1.124 0.782 2.455 1.00 80.31 80 THR A CA 1
ATOM 645 C C . THR A 1 80 ? -1.282 0.315 3.902 1.00 80.31 80 THR A C 1
ATOM 647 O O . THR A 1 80 ? -2.319 0.550 4.525 1.00 80.31 80 THR A O 1
ATOM 650 N N . VAL A 1 81 ? -0.242 -0.312 4.463 1.00 84.12 81 VAL A N 1
ATOM 651 C CA . VAL A 1 81 ? -0.232 -0.749 5.869 1.00 84.12 81 VAL A CA 1
ATOM 652 C C . VAL A 1 81 ? -0.405 0.451 6.800 1.00 84.12 81 VAL A C 1
ATOM 654 O O . VAL A 1 81 ? -1.211 0.401 7.729 1.00 84.12 81 VAL A O 1
ATOM 657 N N . LEU A 1 82 ? 0.293 1.555 6.521 1.00 88.00 82 LEU A N 1
ATOM 658 C CA . LEU A 1 82 ? 0.199 2.776 7.316 1.00 88.00 82 LEU A CA 1
ATOM 659 C C . LEU A 1 82 ? -1.214 3.381 7.282 1.00 88.00 82 LEU A C 1
ATOM 661 O O . LEU A 1 82 ? -1.771 3.701 8.334 1.00 88.00 82 LEU A O 1
ATOM 665 N N . SER A 1 83 ? -1.824 3.489 6.098 1.00 81.00 83 SER A N 1
ATOM 666 C CA . SER A 1 83 ? -3.195 3.988 5.942 1.00 81.00 83 SER A CA 1
ATOM 667 C C . SER A 1 83 ? -4.214 3.131 6.697 1.00 81.00 83 SER A C 1
ATOM 669 O O . SER A 1 83 ? -5.101 3.674 7.359 1.00 81.00 83 SER A O 1
ATOM 671 N N . PHE A 1 84 ? -4.070 1.804 6.661 1.00 84.94 84 PHE A N 1
ATOM 672 C CA . PHE A 1 84 ? -4.962 0.889 7.373 1.00 84.94 84 PHE A CA 1
ATOM 673 C C . PHE A 1 84 ? -4.868 1.053 8.896 1.00 84.94 84 PHE A C 1
ATOM 675 O O . PHE A 1 84 ? -5.891 1.111 9.580 1.00 84.94 84 PHE A O 1
ATOM 682 N N . ILE A 1 85 ? -3.650 1.199 9.431 1.00 89.19 85 ILE A N 1
ATOM 683 C CA . ILE A 1 85 ? -3.424 1.428 10.866 1.00 89.19 85 ILE A CA 1
ATOM 684 C C . ILE A 1 85 ? -4.098 2.729 11.316 1.00 89.19 85 ILE A C 1
ATOM 686 O O . ILE A 1 85 ? -4.833 2.736 12.305 1.00 89.19 85 ILE A O 1
ATOM 690 N N . LEU A 1 86 ? -3.893 3.824 10.579 1.00 89.19 86 LEU A N 1
ATOM 691 C CA . LEU A 1 86 ? -4.505 5.114 10.902 1.00 89.19 86 LEU A CA 1
ATOM 692 C C . LEU A 1 86 ? -6.036 5.039 10.864 1.00 89.19 86 LEU A C 1
ATOM 694 O O . LEU A 1 86 ? -6.700 5.548 11.770 1.00 89.19 86 LEU A O 1
ATOM 698 N N . MET A 1 87 ? -6.595 4.359 9.861 1.00 85.69 87 MET A N 1
ATOM 699 C CA . MET A 1 87 ? -8.035 4.145 9.744 1.00 85.69 87 MET A CA 1
ATOM 700 C C . MET A 1 87 ? -8.591 3.351 10.932 1.00 85.69 87 MET A C 1
ATOM 702 O O . MET A 1 87 ? -9.588 3.763 11.521 1.00 85.69 87 MET A O 1
ATOM 706 N N . ALA A 1 88 ? -7.914 2.280 11.354 1.00 86.62 88 ALA A N 1
ATOM 707 C CA . ALA A 1 88 ? -8.315 1.484 12.512 1.00 86.62 88 ALA A CA 1
ATOM 708 C C . ALA A 1 88 ? -8.284 2.285 13.829 1.00 86.62 88 ALA A C 1
ATOM 710 O O . ALA A 1 88 ? -9.157 2.111 14.682 1.00 86.62 88 ALA A O 1
ATOM 711 N N . ILE A 1 89 ? -7.314 3.193 13.998 1.00 88.56 89 ILE A N 1
ATOM 712 C CA . ILE A 1 89 ? -7.230 4.066 15.181 1.00 88.56 89 ILE A CA 1
ATOM 713 C C . ILE A 1 89 ? -8.393 5.062 15.199 1.00 88.56 89 ILE A C 1
ATOM 715 O O . ILE A 1 89 ? -9.067 5.206 16.220 1.00 88.56 89 ILE A O 1
ATOM 719 N N . LYS A 1 90 ? -8.666 5.734 14.074 1.00 89.19 90 LYS A N 1
ATOM 720 C CA . LYS A 1 90 ? -9.785 6.686 13.979 1.00 89.19 90 LYS A CA 1
ATOM 721 C C . LYS A 1 90 ? -11.139 5.997 14.138 1.00 89.19 90 LYS A C 1
ATOM 723 O O . LYS A 1 90 ? -12.035 6.559 14.761 1.00 89.19 90 LYS A O 1
ATOM 728 N N . PHE A 1 91 ? -11.258 4.763 13.658 1.00 87.00 91 PHE A N 1
ATOM 729 C CA . PHE A 1 91 ? -12.469 3.965 13.791 1.00 87.00 91 PHE A CA 1
ATOM 730 C C . PHE A 1 91 ? -12.842 3.678 15.254 1.00 87.00 91 PHE A C 1
ATOM 732 O O . PHE A 1 91 ? -14.020 3.724 15.600 1.00 87.00 91 PHE A O 1
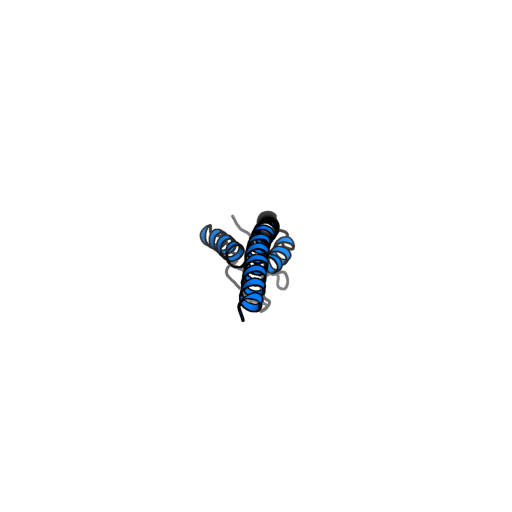ATOM 739 N N . LYS A 1 92 ? -11.861 3.454 16.142 1.00 82.88 92 LYS A N 1
ATOM 740 C CA . LYS A 1 92 ? -12.130 3.289 17.583 1.00 82.88 92 LYS A CA 1
ATOM 741 C C . LYS A 1 92 ? -12.748 4.548 18.195 1.00 82.88 92 LYS A C 1
ATOM 743 O O . LYS A 1 92 ? -13.790 4.456 18.833 1.00 82.88 92 LYS A O 1
ATOM 748 N N . GLY A 1 93 ? -12.165 5.717 17.914 1.00 80.44 93 GLY A N 1
ATOM 749 C CA . GLY A 1 93 ? -12.702 6.995 18.396 1.00 80.44 93 GLY A CA 1
ATOM 750 C C . GLY A 1 93 ? -14.102 7.298 17.855 1.00 80.44 93 GLY A C 1
ATOM 751 O O . GLY A 1 93 ? -14.947 7.818 18.578 1.00 80.44 93 GLY A O 1
ATOM 752 N N . PHE A 1 94 ? -14.379 6.905 16.610 1.00 83.94 94 PHE A N 1
ATOM 753 C CA . PHE A 1 94 ? -15.718 6.994 16.032 1.00 83.94 94 PHE A CA 1
ATOM 754 C C . PHE A 1 94 ? -16.720 6.107 16.786 1.00 83.94 94 PHE A C 1
ATOM 756 O O . PHE A 1 94 ? -17.783 6.582 17.166 1.00 83.94 94 PHE A O 1
ATOM 763 N N . MET A 1 95 ? -16.379 4.849 17.087 1.00 80.00 95 MET A N 1
ATOM 764 C CA . MET A 1 95 ? -17.267 3.932 17.821 1.00 80.00 95 MET A CA 1
ATOM 765 C C . MET A 1 95 ? -17.570 4.380 19.256 1.00 80.00 95 MET A C 1
ATOM 767 O O . MET A 1 95 ? -18.692 4.182 19.732 1.00 80.00 95 MET A O 1
ATOM 771 N N . ASP A 1 96 ? -16.613 5.011 19.935 1.00 80.69 96 ASP A N 1
ATOM 772 C CA . ASP A 1 96 ? -16.835 5.558 21.276 1.00 80.69 96 ASP A CA 1
ATOM 773 C C . ASP A 1 96 ? -17.860 6.707 21.262 1.00 80.69 96 ASP A C 1
ATOM 775 O O . ASP A 1 96 ? -18.678 6.820 22.178 1.00 80.69 96 ASP A O 1
ATOM 779 N N . GLN A 1 97 ? -17.917 7.485 20.174 1.00 78.31 97 GLN A N 1
ATOM 780 C CA . GLN A 1 97 ? -18.941 8.512 19.976 1.00 78.31 97 GLN A CA 1
ATOM 781 C C . GLN A 1 97 ? -20.354 7.911 19.845 1.00 78.31 97 GLN A C 1
ATOM 783 O O . GLN A 1 97 ? -21.297 8.435 20.440 1.00 78.31 97 GLN A O 1
ATOM 788 N N . TYR A 1 98 ? -20.522 6.780 19.146 1.00 84.75 98 TYR A N 1
ATOM 789 C CA . TYR A 1 98 ? -21.834 6.117 19.031 1.00 84.75 98 TYR A CA 1
ATOM 790 C C . TYR A 1 98 ? -22.319 5.523 20.352 1.00 84.75 98 TYR A C 1
ATOM 792 O O . TYR A 1 98 ? -23.510 5.598 20.656 1.00 84.75 98 TYR A O 1
ATOM 800 N N . ARG A 1 99 ? -21.414 4.963 21.165 1.00 79.56 99 ARG A N 1
ATOM 801 C CA . ARG A 1 99 ? -21.772 4.417 22.485 1.00 79.56 99 ARG A CA 1
ATOM 802 C C . ARG A 1 99 ? -22.362 5.487 23.402 1.00 79.56 99 ARG A C 1
ATOM 804 O O . ARG A 1 99 ? -23.358 5.227 24.073 1.00 79.56 99 ARG A O 1
ATOM 811 N N . GLY A 1 100 ? -21.793 6.695 23.389 1.00 80.44 100 GLY A N 1
ATOM 812 C CA . GLY A 1 100 ? -22.313 7.826 24.161 1.00 80.44 100 GLY A CA 1
ATOM 813 C C . GLY A 1 100 ? -23.741 8.215 23.763 1.00 80.44 100 GLY A C 1
ATOM 814 O O . GLY A 1 100 ? -24.588 8.425 24.630 1.00 80.44 100 GLY A O 1
ATOM 815 N N . VAL A 1 101 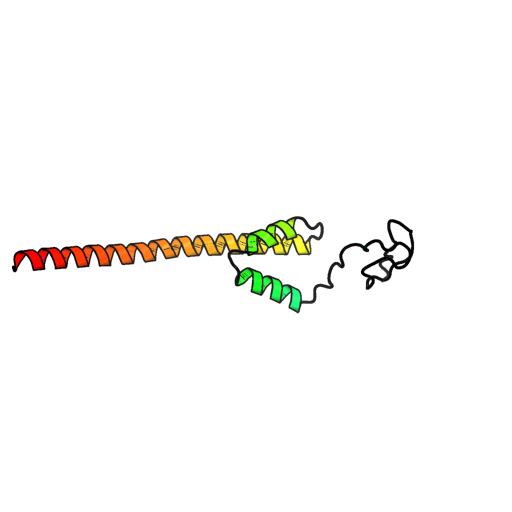? -24.031 8.239 22.458 1.00 81.56 101 VAL A N 1
ATOM 816 C CA . VAL A 1 101 ? -25.364 8.578 21.931 1.00 81.56 101 VAL A CA 1
ATOM 817 C C . VAL A 1 101 ? -26.402 7.507 22.282 1.00 81.56 101 VAL A C 1
ATOM 819 O O . VAL A 1 101 ? -27.492 7.845 22.739 1.00 81.56 101 VAL A O 1
ATOM 822 N N . ILE A 1 102 ? -26.071 6.220 22.135 1.00 81.75 102 ILE A N 1
ATOM 823 C CA . ILE A 1 102 ? -26.998 5.114 22.441 1.00 81.75 102 ILE A CA 1
ATOM 824 C C . ILE A 1 102 ? -27.370 5.098 23.930 1.00 81.75 102 ILE A C 1
ATOM 826 O O . ILE A 1 102 ? -28.553 5.009 24.269 1.00 81.75 102 ILE A O 1
ATOM 830 N N . ASN A 1 103 ? -26.382 5.252 24.817 1.00 81.75 103 ASN A N 1
ATOM 831 C CA . ASN A 1 103 ? -26.617 5.290 26.263 1.00 81.75 103 ASN A CA 1
ATOM 832 C C . ASN A 1 103 ? -27.503 6.480 26.667 1.00 81.75 103 ASN A C 1
ATOM 834 O O . ASN A 1 103 ? -28.374 6.344 27.527 1.00 81.75 103 ASN A O 1
ATOM 838 N N . ASN A 1 104 ? -27.317 7.639 26.025 1.00 83.31 104 ASN A N 1
ATOM 839 C CA . ASN A 1 104 ? -28.137 8.819 26.284 1.00 83.31 104 ASN A CA 1
ATOM 840 C C . ASN A 1 104 ? -29.600 8.596 25.861 1.00 83.31 104 ASN A C 1
ATOM 842 O O . ASN A 1 104 ? -30.508 8.827 26.658 1.00 83.31 104 ASN A O 1
ATOM 846 N N . ILE A 1 105 ? -29.837 8.049 24.666 1.00 85.56 105 ILE A N 1
ATOM 847 C CA . ILE A 1 105 ? -31.192 7.775 24.161 1.00 85.56 105 ILE A CA 1
ATOM 848 C C . ILE A 1 105 ? -31.927 6.755 25.045 1.00 85.56 105 ILE A C 1
ATOM 850 O O . ILE A 1 105 ? -33.105 6.947 25.350 1.00 85.56 105 ILE A O 1
ATOM 854 N N . GLN A 1 106 ? -31.248 5.702 25.518 1.00 83.25 106 GLN A N 1
ATOM 855 C CA . GLN A 1 106 ? -31.846 4.756 26.470 1.00 83.25 106 GLN A CA 1
ATOM 856 C C . GLN A 1 106 ? -32.267 5.432 27.780 1.00 83.25 106 GLN A C 1
ATOM 858 O O . GLN A 1 106 ? -33.348 5.132 28.284 1.00 83.25 106 GLN A O 1
ATOM 863 N N . SER A 1 107 ? -31.451 6.357 28.298 1.00 80.06 107 SER A N 1
ATOM 864 C CA . SER A 1 107 ? -31.746 7.083 29.541 1.00 80.06 107 SER A CA 1
ATOM 865 C C . SER A 1 107 ? -32.952 8.024 29.425 1.00 80.06 107 SER A C 1
ATOM 867 O O . SER A 1 107 ? -33.712 8.178 30.375 1.00 80.06 107 SER A O 1
ATOM 869 N N . VAL A 1 108 ? -33.175 8.619 28.251 1.00 81.62 108 VAL A N 1
ATOM 870 C CA . VAL A 1 108 ? -34.339 9.484 28.002 1.00 81.62 108 VAL A CA 1
ATOM 871 C C . VAL A 1 108 ? -35.609 8.645 27.838 1.00 81.62 108 VAL A C 1
ATOM 873 O O . VAL A 1 108 ? -36.670 9.001 28.351 1.00 81.62 108 VAL A O 1
ATOM 876 N N . ASN A 1 109 ? -35.502 7.497 27.167 1.00 81.94 109 ASN A N 1
ATOM 877 C CA . ASN A 1 109 ? -36.636 6.606 26.929 1.00 81.94 109 ASN A CA 1
ATOM 878 C C . ASN A 1 109 ? -37.165 5.960 28.226 1.00 81.94 109 ASN A C 1
ATOM 880 O O . ASN A 1 109 ? -38.371 5.783 28.393 1.00 81.94 109 ASN A O 1
ATOM 884 N N . SER A 1 110 ? -36.290 5.639 29.184 1.00 77.12 110 SER A N 1
ATOM 885 C CA . SER A 1 110 ? -36.719 5.141 30.497 1.00 77.12 110 SER A CA 1
ATOM 886 C C . SER A 1 110 ? -37.460 6.197 31.325 1.00 77.12 110 SER A C 1
ATOM 888 O O . SER A 1 110 ? -38.413 5.845 32.014 1.00 77.12 110 SER A O 1
ATOM 890 N N . ILE A 1 111 ? -37.089 7.479 31.225 1.00 77.50 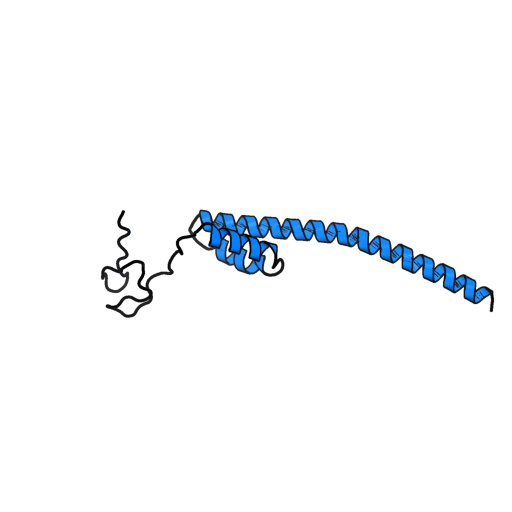111 ILE A N 1
ATOM 891 C CA . ILE A 1 111 ? -37.787 8.582 31.912 1.00 77.50 111 ILE A CA 1
ATOM 892 C C . ILE A 1 111 ? -39.182 8.814 31.314 1.00 77.50 111 ILE A C 1
ATOM 894 O O . ILE A 1 111 ? -40.142 8.985 32.061 1.00 77.50 111 ILE A O 1
ATOM 898 N N . GLN A 1 112 ? -39.325 8.764 29.985 1.00 80.50 112 GLN A N 1
ATOM 899 C CA . GLN A 1 112 ? -40.633 8.880 29.319 1.00 80.50 112 GLN A CA 1
ATOM 900 C C . GLN A 1 112 ? -41.627 7.806 29.781 1.00 80.50 112 GLN A C 1
ATOM 902 O O . GLN A 1 112 ? -42.799 8.107 29.982 1.00 80.50 112 GLN A O 1
ATOM 907 N N . LYS A 1 113 ? -41.153 6.578 30.024 1.00 77.25 113 LYS A N 1
ATOM 908 C CA . LYS A 1 113 ? -41.974 5.474 30.545 1.00 77.25 113 LYS A CA 1
ATOM 909 C C . LYS A 1 113 ? -42.473 5.659 31.980 1.00 77.25 113 LYS A C 1
ATOM 911 O O . LYS A 1 113 ? -43.397 4.960 32.364 1.00 77.25 113 LYS A O 1
ATOM 916 N N . LEU A 1 114 ? -41.849 6.529 32.776 1.00 77.31 114 LEU A N 1
ATOM 917 C CA . LEU A 1 114 ? -42.261 6.807 34.159 1.00 77.31 114 LEU A CA 1
ATOM 918 C C . LEU A 1 114 ? -43.298 7.939 34.255 1.00 77.31 114 LEU A C 1
ATOM 920 O O . LEU A 1 114 ? -43.855 8.160 35.325 1.00 77.31 114 LEU A O 1
ATOM 924 N N . LEU A 1 115 ? -43.521 8.673 33.161 1.00 71.69 115 LEU A N 1
ATOM 925 C CA . LEU A 1 115 ? -44.452 9.805 33.073 1.00 71.69 115 LEU A CA 1
ATOM 926 C C . LEU A 1 115 ? -45.775 9.455 32.359 1.00 71.69 115 LEU A C 1
ATOM 928 O O . LEU A 1 115 ? -46.617 10.339 32.203 1.00 71.69 115 LEU A O 1
ATOM 932 N N . GLN A 1 116 ? -45.951 8.201 31.929 1.00 61.72 116 GLN A N 1
ATOM 933 C CA . GLN A 1 116 ? -47.197 7.631 31.392 1.00 61.72 116 GLN A CA 1
ATOM 934 C C . GLN A 1 116 ? -47.779 6.625 32.381 1.00 61.72 116 GLN A C 1
ATOM 936 O O . GLN A 1 116 ? -49.024 6.559 32.460 1.00 61.72 116 GLN A O 1
#

Sequence (116 aa):
MSDTNICSTCHAMLQPEWYFCPHCGKPSKEQIPNISFFKQMLIYFVSFFLAPLGLMWGIKFVKYNDQKVRIVGIIAIILTVLSFILMAIKFKGFMDQYRGVINNIQSVNSIQKLLQ

Radius of gyration: 27.69 Å; chains: 1; bounding box: 71×29×73 Å

Organism: NCBI:txid1974829